Protein AF-A0A958BBA8-F1 (afdb_monomer_lite)

pLDDT: mean 88.73, std 11.18, range [47.62, 97.88]

Foldseek 3Di:
DLLCQLVLHDDPDPPVQPCVPNPDDDPDDDPVVVVVVVVVVVVVVVRVVPGDDQPPTDWDQDPPPGTDTSVRVVVVVVVVVVVVVVVVVVVCDVVVDD

Structure (mmCIF, N/CA/C/O backbone):
data_AF-A0A958BBA8-F1
#
_entry.id   AF-A0A958BBA8-F1
#
loop_
_atom_site.group_PDB
_atom_site.id
_atom_site.type_symbol
_atom_site.label_atom_id
_atom_site.label_alt_id
_atom_site.label_comp_id
_atom_site.label_asym_id
_atom_site.label_entity_id
_atom_site.label_seq_id
_atom_site.pdbx_PDB_ins_code
_atom_site.Cartn_x
_atom_site.Cartn_y
_atom_site.Cartn_z
_atom_site.occupancy
_atom_site.B_iso_or_equiv
_atom_site.auth_seq_id
_atom_site.auth_comp_id
_atom_site.auth_asym_id
_atom_site.auth_atom_id
_atom_site.pdbx_PDB_model_num
ATOM 1 N N . MET A 1 1 ? -2.422 6.158 8.056 1.00 86.81 1 MET A N 1
ATOM 2 C CA . MET A 1 1 ? -3.744 5.762 7.504 1.00 86.81 1 MET A CA 1
ATOM 3 C C . MET A 1 1 ? -4.276 4.475 8.128 1.00 86.81 1 MET A C 1
ATOM 5 O O . MET A 1 1 ? -5.068 4.582 9.047 1.00 86.81 1 MET A O 1
ATOM 9 N N . VAL A 1 2 ? -3.871 3.273 7.676 1.00 92.94 2 VAL A N 1
ATOM 10 C CA . VAL A 1 2 ? -4.420 1.990 8.192 1.00 92.94 2 VAL A CA 1
ATOM 11 C C . VAL A 1 2 ? -4.236 1.863 9.704 1.00 92.94 2 VAL A C 1
ATOM 13 O O . VAL A 1 2 ? -5.178 1.523 10.408 1.00 92.94 2 VAL A O 1
ATOM 16 N N . GLU A 1 3 ? -3.035 2.175 10.193 1.00 93.81 3 GLU A N 1
ATOM 17 C CA . GLU A 1 3 ? -2.712 2.135 11.620 1.00 93.81 3 GLU A CA 1
ATOM 18 C C . GLU A 1 3 ? -3.562 3.107 12.445 1.00 93.81 3 GLU A C 1
ATOM 20 O O . GLU A 1 3 ? -4.131 2.701 13.454 1.00 93.81 3 GLU A O 1
ATOM 25 N N . ASP A 1 4 ? -3.698 4.355 11.994 1.00 93.12 4 ASP A N 1
ATOM 26 C CA . ASP A 1 4 ? -4.489 5.373 12.695 1.00 93.12 4 ASP A CA 1
ATOM 27 C C . ASP A 1 4 ? -5.958 4.948 12.789 1.00 93.12 4 ASP A C 1
ATOM 29 O O . ASP A 1 4 ? -6.514 4.877 13.885 1.00 93.12 4 ASP A O 1
ATOM 33 N N . LEU A 1 5 ? -6.554 4.539 11.661 1.00 94.44 5 LEU A N 1
ATOM 34 C CA . LEU A 1 5 ? -7.942 4.074 11.615 1.00 94.44 5 LEU A CA 1
ATOM 35 C C . LEU A 1 5 ? -8.157 2.858 12.527 1.00 94.44 5 LEU A C 1
ATOM 37 O O . LEU A 1 5 ? -9.123 2.833 13.288 1.00 94.44 5 LEU A O 1
ATOM 41 N N . ALA A 1 6 ? -7.237 1.887 12.511 1.00 95.31 6 ALA A N 1
ATOM 42 C CA . ALA A 1 6 ? -7.300 0.699 13.366 1.00 95.31 6 ALA A CA 1
ATOM 43 C C . ALA A 1 6 ? -7.170 1.016 14.865 1.00 95.31 6 ALA A C 1
ATOM 45 O O . ALA A 1 6 ? -7.686 0.275 15.699 1.00 95.31 6 ALA A O 1
ATOM 46 N N . ARG A 1 7 ? -6.500 2.118 15.220 1.00 94.75 7 ARG A N 1
ATOM 47 C CA . ARG A 1 7 ? -6.363 2.601 16.602 1.00 94.75 7 ARG A CA 1
ATOM 48 C C . ARG A 1 7 ? -7.488 3.555 17.020 1.00 94.75 7 ARG A C 1
ATOM 50 O O . ARG A 1 7 ? -7.477 4.021 18.156 1.00 94.75 7 ARG A O 1
ATOM 57 N N . GLY A 1 8 ? -8.442 3.852 16.134 1.00 93.31 8 GLY A N 1
ATOM 58 C CA . GLY A 1 8 ? -9.494 4.839 16.393 1.00 93.31 8 GLY A CA 1
ATOM 59 C C . GLY A 1 8 ? -8.975 6.279 16.431 1.00 93.31 8 GLY A C 1
ATOM 60 O O . GLY A 1 8 ? -9.586 7.137 17.062 1.00 93.31 8 GLY A O 1
ATOM 61 N N . VAL A 1 9 ? -7.840 6.538 15.781 1.00 92.00 9 VAL A N 1
ATOM 62 C CA . VAL A 1 9 ? -7.243 7.864 15.637 1.00 92.00 9 VAL A CA 1
ATOM 63 C C . VAL A 1 9 ? -7.615 8.407 14.260 1.00 92.00 9 VAL A C 1
ATOM 65 O O . VAL A 1 9 ? -7.424 7.735 13.246 1.00 92.00 9 VAL A O 1
ATOM 68 N N . GLU A 1 10 ? -8.139 9.632 14.217 1.00 86.31 10 GLU A N 1
ATOM 69 C CA . GLU A 1 10 ? -8.335 10.348 12.955 1.00 86.31 10 GLU A CA 1
ATOM 70 C C . GLU A 1 10 ? -6.973 10.532 12.262 1.00 86.31 10 GLU A C 1
ATOM 72 O O . GLU A 1 10 ? -6.081 11.160 12.843 1.00 86.31 10 GLU A O 1
ATOM 77 N N . PRO A 1 11 ? -6.762 9.988 11.047 1.00 80.06 11 PRO A N 1
ATOM 78 C CA . PRO A 1 11 ? -5.459 10.036 10.399 1.00 80.06 11 PRO A CA 1
ATOM 79 C C . PRO A 1 11 ? -5.082 11.486 10.091 1.00 80.06 11 PRO A C 1
ATOM 81 O O . PRO A 1 11 ? -5.747 12.141 9.274 1.00 80.06 11 PRO A O 1
ATOM 84 N N . SER A 1 12 ? -4.009 11.980 10.713 1.00 67.94 12 SER A N 1
ATOM 85 C CA . SER A 1 12 ? -3.507 13.333 10.482 1.00 67.94 12 SER A CA 1
ATOM 86 C C . SER A 1 12 ? -3.080 13.500 9.020 1.00 67.94 12 SER A C 1
ATOM 88 O O . SER A 1 12 ? -2.334 12.692 8.473 1.00 67.94 12 SER A O 1
ATOM 90 N N . GLY A 1 13 ? -3.601 14.550 8.377 1.00 59.72 13 GLY A N 1
ATOM 91 C CA . GLY A 1 13 ? -3.267 14.938 7.007 1.00 59.72 13 GLY A CA 1
ATOM 92 C C . GLY A 1 13 ? -3.917 14.067 5.926 1.00 59.72 13 GLY A C 1
ATOM 93 O O . GLY A 1 13 ? -3.686 12.866 5.806 1.00 59.72 13 GLY A O 1
ATOM 94 N N . GLU A 1 14 ? -4.739 14.671 5.073 1.00 55.00 14 GLU A N 1
ATOM 95 C CA . GLU A 1 14 ? -4.464 14.506 3.646 1.00 55.00 14 GLU A CA 1
ATOM 96 C C . GLU A 1 14 ? -3.160 15.275 3.427 1.00 55.00 14 GLU A C 1
ATOM 98 O O . GLU A 1 14 ? -3.141 16.501 3.473 1.00 55.00 14 GLU A O 1
ATOM 103 N N . GLY A 1 15 ? -2.036 14.566 3.322 1.00 54.66 15 GLY A N 1
ATOM 104 C CA . GLY A 1 15 ? -0.956 15.132 2.531 1.00 54.66 15 GLY A CA 1
ATOM 105 C C . GLY A 1 15 ? -1.548 15.245 1.138 1.00 54.66 15 GLY A C 1
ATOM 106 O O . GLY A 1 15 ? -1.971 14.226 0.592 1.00 54.66 15 GLY A O 1
ATOM 107 N N . ASP A 1 16 ? -1.700 16.466 0.649 1.00 62.47 16 ASP A N 1
ATOM 108 C CA . ASP A 1 16 ? -2.196 16.782 -0.686 1.00 62.47 16 ASP A CA 1
ATOM 109 C C . ASP A 1 16 ? -1.123 16.308 -1.680 1.00 62.47 16 ASP A C 1
ATOM 111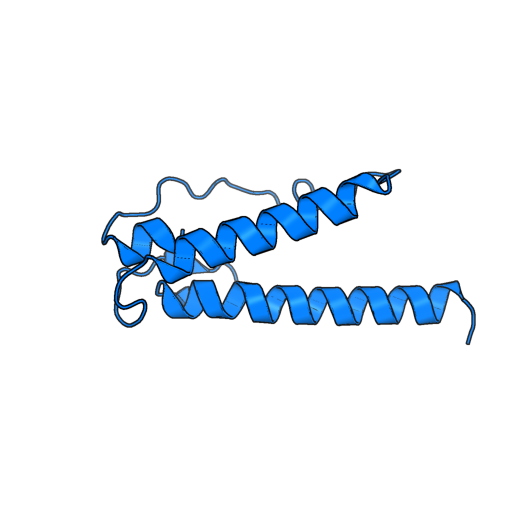 O O . ASP A 1 16 ? -0.328 17.090 -2.185 1.00 62.47 16 ASP A O 1
ATOM 115 N N . ILE A 1 17 ? -0.986 14.985 -1.816 1.00 66.12 17 ILE A N 1
ATOM 116 C CA . ILE A 1 17 ? -0.073 14.358 -2.764 1.00 66.12 17 ILE A CA 1
ATOM 117 C C . ILE A 1 17 ? -0.620 14.757 -4.122 1.00 66.12 17 ILE A C 1
ATOM 119 O O . ILE A 1 17 ? -1.718 14.321 -4.471 1.00 66.12 17 ILE A O 1
ATOM 123 N N . ASP A 1 18 ? 0.118 15.560 -4.882 1.00 76.44 18 ASP A N 1
ATOM 124 C CA . ASP A 1 18 ? -0.228 15.819 -6.270 1.00 76.44 18 ASP A CA 1
ATOM 125 C C . ASP A 1 18 ? 0.087 14.543 -7.060 1.00 76.44 18 ASP A C 1
ATOM 127 O O . ASP A 1 18 ? 1.255 14.249 -7.339 1.00 76.44 18 ASP A O 1
ATOM 131 N N . PRO A 1 19 ? -0.928 13.758 -7.466 1.00 72.75 19 PRO A N 1
ATOM 132 C CA . PRO A 1 19 ? -0.698 12.461 -8.084 1.00 72.75 19 PRO A CA 1
ATOM 133 C C . PRO A 1 19 ? -0.047 12.577 -9.470 1.00 72.75 19 PRO A C 1
ATOM 135 O O . PRO A 1 19 ? 0.316 11.560 -10.056 1.00 72.75 19 PRO A O 1
ATOM 138 N N . LYS A 1 20 ? 0.083 13.788 -10.028 1.00 78.69 20 LYS A N 1
ATOM 139 C CA . LYS A 1 20 ? 0.787 14.031 -11.292 1.00 78.69 20 LYS A CA 1
ATOM 140 C C . LYS A 1 20 ? 2.269 14.334 -11.107 1.00 78.69 20 LYS A C 1
ATOM 142 O O . LYS A 1 20 ? 3.003 14.249 -12.088 1.00 78.69 20 LYS A O 1
ATOM 147 N N . HIS A 1 21 ? 2.698 14.691 -9.901 1.00 81.69 21 HIS A N 1
ATOM 148 C CA . HIS A 1 21 ? 4.065 15.140 -9.644 1.00 81.69 21 HIS A CA 1
ATOM 149 C C . HIS A 1 21 ? 4.750 14.295 -8.567 1.00 81.69 21 HIS A C 1
ATOM 151 O O . HIS A 1 21 ? 5.859 13.816 -8.789 1.00 81.69 21 HIS A O 1
ATOM 157 N N . ASP A 1 22 ? 4.071 14.022 -7.456 1.00 80.19 22 ASP A N 1
ATOM 158 C CA . ASP A 1 22 ? 4.689 13.464 -6.247 1.00 80.19 22 ASP A CA 1
ATOM 159 C C . ASP A 1 22 ? 4.895 11.943 -6.295 1.00 80.19 22 ASP A C 1
ATOM 161 O O . ASP A 1 22 ? 5.615 11.380 -5.474 1.00 80.19 22 ASP A O 1
ATOM 165 N N . VAL A 1 23 ? 4.261 11.262 -7.254 1.00 77.44 23 VAL A N 1
ATOM 166 C CA . VAL A 1 23 ? 4.318 9.794 -7.413 1.00 77.44 23 VAL A CA 1
ATOM 167 C C . VAL A 1 23 ? 4.929 9.361 -8.745 1.00 77.44 23 VAL A C 1
ATOM 169 O O . VAL A 1 23 ? 4.883 8.183 -9.105 1.00 77.44 23 VAL A O 1
ATOM 172 N N . MET A 1 24 ? 5.489 10.307 -9.502 1.00 80.06 24 MET A N 1
ATOM 173 C CA . MET A 1 24 ? 6.152 9.997 -10.762 1.00 80.06 24 MET A CA 1
ATOM 174 C C . MET A 1 24 ? 7.522 9.353 -10.501 1.00 80.06 24 MET A C 1
ATOM 176 O O . MET A 1 24 ? 8.239 9.791 -9.599 1.00 80.06 24 MET A O 1
ATOM 180 N N . PRO A 1 25 ? 7.927 8.331 -11.283 1.00 73.44 25 PRO A N 1
ATOM 181 C CA . PRO A 1 25 ? 9.260 7.755 -11.163 1.00 73.44 25 PRO A CA 1
ATOM 182 C C . PRO A 1 25 ? 10.336 8.818 -11.394 1.00 73.44 25 PRO A C 1
ATOM 184 O O . PRO A 1 25 ? 10.162 9.713 -12.226 1.00 73.44 25 PRO A O 1
ATOM 187 N N . SER A 1 26 ? 11.477 8.692 -10.713 1.00 77.69 26 SER A N 1
ATOM 188 C CA . SER A 1 26 ? 12.636 9.521 -11.047 1.00 77.69 26 SER A CA 1
ATOM 189 C C . SER A 1 26 ? 13.090 9.242 -12.487 1.00 77.69 26 SER A C 1
ATOM 191 O O . SER A 1 26 ? 12.836 8.172 -13.040 1.00 77.69 26 SER A O 1
ATOM 193 N N . ALA A 1 27 ? 13.786 10.198 -13.106 1.00 77.12 27 ALA A N 1
ATOM 194 C CA . ALA A 1 27 ? 14.280 10.035 -14.475 1.00 77.12 27 ALA A CA 1
ATOM 195 C C . ALA A 1 27 ? 15.365 8.945 -14.612 1.00 77.12 27 ALA A C 1
ATOM 197 O O . ALA A 1 27 ? 15.655 8.505 -15.721 1.00 77.12 27 ALA A O 1
ATOM 198 N N . SER A 1 28 ? 15.979 8.523 -13.502 1.00 78.44 28 SER A N 1
ATOM 199 C CA . SER A 1 28 ? 17.050 7.524 -13.480 1.00 78.44 28 SER A CA 1
ATOM 200 C C . SER A 1 28 ? 17.036 6.758 -12.150 1.00 78.44 28 SER A C 1
ATOM 202 O O . SER A 1 28 ? 17.903 6.991 -11.303 1.00 78.44 28 SER A O 1
ATOM 204 N N . PRO A 1 29 ? 16.046 5.879 -11.920 1.00 82.62 29 PRO A N 1
ATOM 205 C CA . PRO A 1 29 ? 15.976 5.094 -10.696 1.00 82.62 29 PRO A CA 1
ATOM 206 C C . PRO A 1 29 ? 17.084 4.034 -10.700 1.00 82.62 29 PRO A C 1
ATOM 208 O O . PRO A 1 29 ? 17.234 3.295 -11.674 1.00 82.62 29 PRO A O 1
ATOM 211 N N . GLY A 1 30 ? 17.872 3.967 -9.626 1.00 88.88 30 GLY A N 1
ATOM 212 C CA . GLY A 1 30 ? 18.890 2.937 -9.451 1.00 88.88 30 GLY A CA 1
ATOM 213 C C . GLY A 1 30 ? 18.328 1.641 -8.859 1.00 88.88 30 GLY A C 1
ATOM 214 O O . GLY A 1 30 ? 17.151 1.536 -8.503 1.00 88.88 30 GLY A O 1
ATOM 215 N N . ILE A 1 31 ? 19.185 0.622 -8.758 1.00 89.81 31 ILE A N 1
ATOM 216 C CA . ILE A 1 31 ? 18.809 -0.712 -8.263 1.00 89.81 31 ILE A CA 1
ATOM 217 C C . ILE A 1 31 ? 18.382 -0.695 -6.787 1.00 89.81 31 ILE A C 1
ATOM 219 O O . IL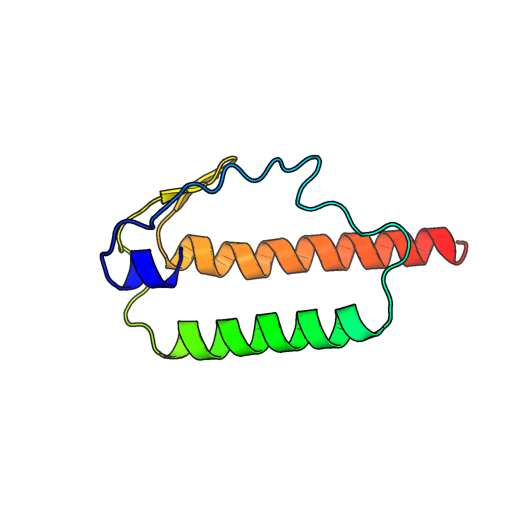E A 1 31 ? 17.591 -1.535 -6.358 1.00 89.81 31 ILE A O 1
ATOM 223 N N . GLU A 1 32 ? 18.845 0.292 -6.018 1.00 92.25 32 GLU A N 1
ATOM 224 C CA . GLU A 1 32 ? 18.489 0.502 -4.615 1.00 92.25 32 GLU A CA 1
ATOM 225 C C . GLU A 1 32 ? 16.980 0.681 -4.397 1.00 92.25 32 GLU A C 1
ATOM 227 O O . GLU A 1 32 ? 16.473 0.345 -3.328 1.00 92.25 32 GLU A O 1
ATOM 232 N N . GLN A 1 33 ? 16.239 1.124 -5.420 1.00 90.44 33 GLN A N 1
ATOM 233 C CA . GLN A 1 33 ? 14.782 1.255 -5.355 1.00 90.44 33 GLN A CA 1
ATOM 234 C C . GLN A 1 33 ? 14.079 -0.089 -5.124 1.00 90.44 33 GLN A C 1
ATOM 236 O O . GLN A 1 33 ? 13.018 -0.124 -4.504 1.00 90.44 33 GLN A O 1
ATOM 241 N N . ILE A 1 34 ? 14.673 -1.203 -5.571 1.00 91.94 34 ILE A N 1
ATOM 242 C CA . ILE A 1 34 ? 14.121 -2.542 -5.326 1.00 91.94 34 ILE A CA 1
ATOM 243 C C . ILE A 1 34 ? 14.172 -2.868 -3.834 1.00 91.94 34 ILE A C 1
ATOM 245 O O . ILE A 1 34 ? 13.164 -3.302 -3.277 1.00 91.94 34 ILE A O 1
ATOM 249 N N . GLN A 1 35 ? 15.316 -2.629 -3.187 1.00 94.44 35 GLN A N 1
ATOM 250 C CA . GLN A 1 35 ? 15.474 -2.903 -1.759 1.00 94.44 35 GLN A CA 1
ATOM 251 C C . GLN A 1 35 ? 14.578 -1.981 -0.926 1.00 94.44 35 GLN A C 1
ATOM 253 O O . GLN A 1 35 ? 13.847 -2.463 -0.070 1.00 94.44 35 GLN A O 1
ATOM 258 N N . LEU A 1 36 ? 14.541 -0.681 -1.243 1.00 93.31 36 LEU A N 1
ATOM 259 C CA . LEU A 1 36 ? 13.653 0.275 -0.568 1.00 93.31 36 LEU A CA 1
ATOM 260 C C . LEU A 1 36 ? 12.178 -0.130 -0.679 1.00 93.31 36 LEU A C 1
ATOM 262 O O . LEU A 1 36 ? 11.427 -0.028 0.291 1.00 93.31 36 LEU A O 1
ATOM 266 N N . PHE A 1 37 ? 11.755 -0.616 -1.849 1.00 93.12 37 PHE A N 1
ATOM 267 C CA . PHE A 1 37 ? 10.403 -1.127 -2.033 1.00 93.12 37 PHE A CA 1
ATOM 268 C C . PHE A 1 37 ? 10.144 -2.367 -1.166 1.00 93.12 37 PHE A C 1
ATOM 270 O O . PHE A 1 37 ? 9.137 -2.407 -0.458 1.00 93.12 37 PHE A O 1
ATOM 277 N N . GLN A 1 38 ? 11.049 -3.349 -1.185 1.00 96.19 38 GLN A N 1
ATOM 278 C CA . GLN A 1 38 ? 10.934 -4.570 -0.380 1.00 96.19 38 GLN A CA 1
ATOM 279 C C . GLN A 1 38 ? 10.845 -4.257 1.116 1.00 96.19 38 GLN A C 1
ATOM 281 O O . GLN A 1 38 ? 9.917 -4.726 1.776 1.00 96.19 38 GLN A O 1
ATOM 286 N N . ASP A 1 39 ? 11.741 -3.407 1.615 1.00 97.44 39 ASP A N 1
ATOM 287 C CA . ASP A 1 39 ? 11.766 -2.974 3.011 1.00 97.44 39 ASP A CA 1
ATOM 288 C C . ASP A 1 39 ? 10.456 -2.270 3.382 1.00 97.44 39 ASP A C 1
ATOM 290 O O . ASP A 1 39 ? 9.855 -2.580 4.406 1.00 97.44 39 ASP A O 1
ATOM 294 N N . SER A 1 40 ? 9.938 -1.394 2.511 1.00 95.00 40 SER A N 1
ATOM 295 C CA . SER A 1 40 ? 8.681 -0.677 2.769 1.00 95.00 40 SER A CA 1
ATOM 296 C C . SER A 1 40 ? 7.467 -1.609 2.905 1.00 95.00 40 SER A C 1
ATOM 298 O O . SER A 1 40 ? 6.574 -1.355 3.723 1.00 95.00 40 SER A O 1
ATOM 300 N N . VAL A 1 41 ? 7.431 -2.693 2.119 1.00 96.56 41 VAL A N 1
ATOM 301 C CA . VAL A 1 41 ? 6.365 -3.701 2.160 1.00 96.56 41 VAL A CA 1
ATOM 302 C C . VAL A 1 41 ? 6.489 -4.545 3.422 1.00 96.56 41 VAL A C 1
ATOM 304 O O . VAL A 1 41 ? 5.492 -4.725 4.120 1.00 96.56 41 VAL A O 1
ATOM 307 N N . GLU A 1 42 ? 7.690 -5.019 3.747 1.00 97.88 42 GLU A N 1
ATOM 308 C CA . GLU A 1 42 ? 7.942 -5.810 4.955 1.00 97.88 42 GLU A CA 1
ATOM 309 C C . GLU A 1 42 ? 7.600 -5.007 6.218 1.00 97.88 42 GLU A C 1
ATOM 311 O O . GLU A 1 42 ? 6.814 -5.453 7.055 1.00 97.88 42 GLU A O 1
ATOM 316 N N . ASP A 1 43 ? 8.071 -3.766 6.299 1.00 97.50 43 ASP A N 1
ATOM 317 C CA . ASP A 1 43 ? 7.752 -2.829 7.372 1.00 97.50 43 ASP A CA 1
ATOM 318 C C . ASP A 1 43 ? 6.240 -2.630 7.543 1.00 97.50 43 ASP A C 1
ATOM 320 O O . ASP A 1 43 ? 5.711 -2.591 8.660 1.00 97.50 43 ASP A O 1
ATOM 324 N N . TYR A 1 44 ? 5.512 -2.492 6.431 1.00 96.50 44 TYR A N 1
ATOM 325 C CA . TYR A 1 44 ? 4.059 -2.382 6.460 1.00 96.50 44 TYR A CA 1
ATOM 326 C C . TYR A 1 44 ? 3.402 -3.659 7.002 1.00 96.50 44 TYR A C 1
ATOM 328 O O . TYR A 1 44 ? 2.521 -3.568 7.863 1.00 96.50 44 TYR A O 1
ATOM 336 N N . LEU A 1 45 ? 3.835 -4.837 6.543 1.00 96.75 45 LEU A N 1
ATOM 337 C CA . LEU A 1 45 ? 3.312 -6.130 6.994 1.00 96.75 45 LEU A CA 1
ATOM 338 C C . LEU A 1 45 ? 3.581 -6.360 8.491 1.00 96.75 45 LEU A C 1
ATOM 340 O O . LEU A 1 45 ? 2.700 -6.806 9.236 1.00 96.75 45 LEU A O 1
ATOM 344 N N . GLN A 1 46 ? 4.761 -5.973 8.971 1.00 97.38 46 GLN A N 1
ATOM 345 C CA . GLN A 1 46 ? 5.108 -6.037 10.388 1.00 97.38 46 GLN A CA 1
ATOM 346 C C . GLN A 1 46 ? 4.270 -5.091 11.248 1.00 97.38 46 GLN A C 1
ATOM 348 O O . GLN A 1 46 ? 3.936 -5.437 12.382 1.00 97.38 46 GLN A O 1
ATOM 353 N N . ARG A 1 47 ? 3.913 -3.904 10.743 1.00 95.62 47 ARG A N 1
ATOM 354 C CA . ARG A 1 47 ? 3.009 -2.984 11.450 1.00 95.62 47 ARG A CA 1
ATOM 355 C C . ARG A 1 47 ? 1.581 -3.516 11.478 1.00 95.62 47 ARG A C 1
ATOM 357 O O . ARG A 1 47 ? 0.998 -3.609 12.554 1.00 95.62 47 ARG A O 1
ATOM 364 N N . VAL A 1 48 ? 1.025 -3.896 10.324 1.00 96.19 48 VAL A N 1
ATOM 365 C CA . VAL A 1 48 ? -0.389 -4.298 10.221 1.00 96.19 48 VAL A CA 1
ATOM 366 C C . VAL A 1 48 ? -0.688 -5.590 10.985 1.00 96.19 48 VAL A C 1
ATOM 368 O O . VAL A 1 48 ? -1.761 -5.711 11.567 1.00 96.19 48 VAL A O 1
ATOM 371 N N . SER A 1 49 ? 0.271 -6.521 11.067 1.00 96.25 49 SER A N 1
ATOM 372 C CA . SER A 1 49 ? 0.115 -7.778 11.820 1.00 96.25 49 SER A CA 1
ATOM 373 C C . SER A 1 49 ? -0.026 -7.587 13.335 1.00 96.25 49 SER A C 1
ATOM 375 O O . SER A 1 49 ? -0.504 -8.486 14.023 1.00 96.25 49 SER A O 1
ATOM 377 N N . LYS A 1 50 ? 0.365 -6.419 13.859 1.00 96.94 50 LYS A N 1
ATOM 378 C CA . LYS A 1 50 ? 0.264 -6.063 15.283 1.00 96.94 50 LYS A CA 1
ATOM 379 C C . LYS A 1 50 ? -1.018 -5.295 15.614 1.00 96.94 50 LYS A C 1
ATOM 381 O O . LYS A 1 50 ? -1.236 -4.954 16.776 1.00 96.94 50 LYS A O 1
ATOM 386 N N . LEU A 1 51 ? -1.839 -4.974 14.613 1.00 95.94 51 LEU A N 1
ATOM 387 C CA . LEU A 1 51 ? -3.084 -4.236 14.802 1.00 95.94 51 LEU A CA 1
ATOM 388 C C . LEU A 1 51 ? -4.224 -5.178 15.207 1.00 95.94 51 LEU A C 1
ATOM 390 O O . LEU A 1 51 ? -4.217 -6.369 14.904 1.00 95.94 51 LEU A O 1
ATOM 394 N N . GLY A 1 52 ? -5.212 -4.618 15.906 1.00 93.69 52 GLY A N 1
ATOM 395 C CA . GLY A 1 52 ? -6.456 -5.309 16.231 1.00 93.69 52 GLY A CA 1
ATOM 396 C C . GLY A 1 52 ? -7.381 -5.472 15.013 1.00 93.69 52 GLY A C 1
ATOM 397 O O . GLY A 1 52 ? -6.934 -5.426 13.865 1.00 93.69 52 GLY A O 1
ATOM 398 N N . PRO A 1 53 ? -8.695 -5.654 15.234 1.00 95.31 53 PRO A N 1
ATOM 399 C CA . PRO A 1 53 ? -9.664 -5.765 14.149 1.00 95.31 53 PRO A CA 1
ATOM 400 C C . PRO A 1 53 ? -9.600 -4.570 13.187 1.00 95.31 53 PRO A C 1
ATOM 402 O O . PRO A 1 53 ? -9.710 -3.423 13.605 1.00 95.31 53 PRO A O 1
ATOM 405 N N . LEU A 1 54 ? -9.456 -4.849 11.889 1.00 97.44 54 LEU A N 1
ATOM 406 C CA . LEU A 1 54 ? -9.398 -3.814 10.847 1.00 97.44 54 LEU A CA 1
ATOM 407 C C . LEU A 1 54 ? -10.771 -3.463 10.254 1.00 97.44 54 LEU A C 1
ATOM 409 O O . LEU A 1 54 ? -10.912 -2.448 9.578 1.00 97.44 54 LEU A O 1
ATOM 413 N N . ARG A 1 55 ? -11.773 -4.328 10.447 1.00 97.50 55 ARG A N 1
ATOM 414 C CA . ARG A 1 55 ? -13.127 -4.138 9.908 1.00 97.50 55 ARG A CA 1
ATOM 415 C C . ARG A 1 55 ? -13.973 -3.304 10.853 1.00 97.50 55 ARG A C 1
ATOM 417 O O . ARG A 1 55 ? -13.970 -3.562 12.054 1.00 97.50 55 ARG A O 1
ATOM 424 N N . GLY A 1 56 ? -14.750 -2.382 10.292 1.00 95.06 56 GLY A N 1
ATOM 425 C CA . GLY A 1 56 ? -15.671 -1.547 11.068 1.00 95.06 56 GLY A CA 1
ATOM 426 C C . GLY A 1 56 ? -14.967 -0.504 11.938 1.00 95.06 56 GLY A C 1
ATOM 427 O O . GLY A 1 56 ? -15.552 -0.016 12.902 1.00 95.06 56 GLY A O 1
ATOM 428 N N . THR A 1 57 ? -13.712 -0.182 11.622 1.00 96.81 57 THR A N 1
ATOM 429 C CA . THR A 1 57 ? -12.970 0.913 12.253 1.00 96.81 57 THR A CA 1
ATOM 430 C C . THR A 1 57 ? -13.494 2.269 11.772 1.00 96.81 57 THR A C 1
ATOM 432 O O . THR A 1 57 ? -14.391 2.340 10.929 1.00 96.81 57 THR A O 1
ATOM 435 N N . LEU A 1 58 ? -12.878 3.362 12.238 1.00 95.25 58 LEU A N 1
ATOM 436 C CA . LEU A 1 58 ? -13.059 4.672 11.609 1.00 95.25 58 LEU A CA 1
ATOM 437 C C 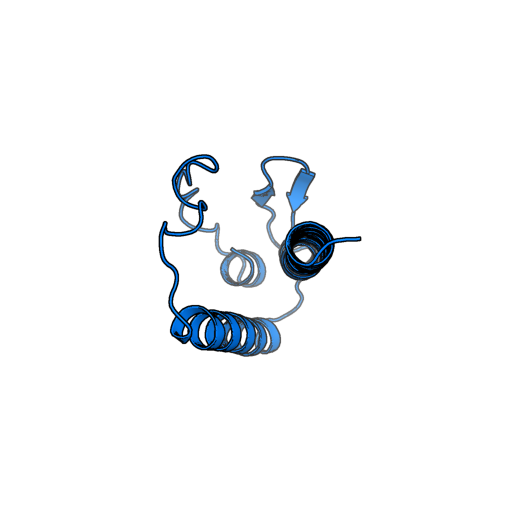. LEU A 1 58 ? -12.770 4.600 10.103 1.00 95.25 58 LEU A C 1
ATOM 439 O O . LEU A 1 58 ? -12.016 3.735 9.637 1.00 95.25 58 LEU A O 1
ATOM 443 N N . THR A 1 59 ? -13.360 5.533 9.360 1.00 94.69 59 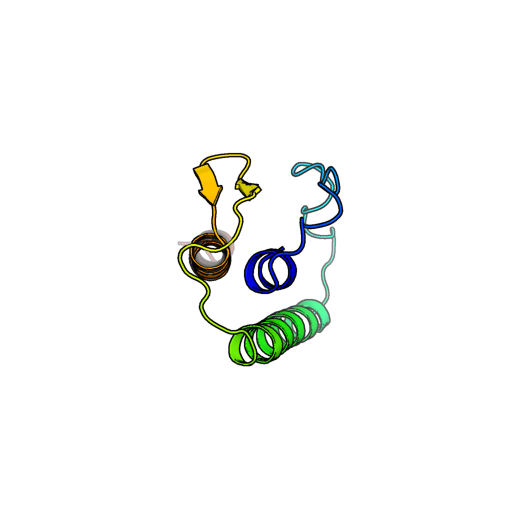THR A N 1
ATOM 444 C CA . THR A 1 59 ? -13.273 5.586 7.901 1.00 94.69 59 THR A CA 1
ATOM 445 C C . THR A 1 59 ? -12.662 6.890 7.416 1.00 94.69 59 THR A C 1
ATOM 447 O O . THR A 1 59 ? -13.032 7.953 7.906 1.00 94.69 59 THR A O 1
ATOM 450 N N . LYS A 1 60 ? -11.834 6.824 6.372 1.00 91.38 60 LYS A N 1
ATOM 451 C CA . LYS A 1 60 ? -11.340 8.001 5.641 1.00 91.38 60 LYS A CA 1
ATOM 452 C C . LYS A 1 60 ? -11.612 7.864 4.146 1.00 91.38 60 LYS A C 1
ATOM 454 O O . LYS A 1 60 ? -11.598 6.755 3.608 1.00 91.38 60 LYS A O 1
ATOM 459 N N . ARG A 1 61 ? -11.885 8.990 3.480 1.00 91.44 61 ARG A N 1
ATOM 460 C CA . ARG A 1 61 ? -12.245 9.038 2.058 1.00 91.44 61 ARG A CA 1
ATOM 461 C C . ARG A 1 61 ? -11.047 8.677 1.177 1.00 91.44 61 ARG A C 1
ATOM 463 O O . ARG A 1 61 ? -10.024 9.348 1.200 1.00 91.44 61 ARG A O 1
ATOM 470 N N . HIS A 1 62 ? -11.196 7.643 0.361 1.00 87.50 62 HIS A N 1
ATOM 471 C CA . HIS A 1 62 ? -10.360 7.385 -0.800 1.00 87.50 62 HIS A CA 1
ATOM 472 C C . HIS A 1 62 ? -10.786 8.314 -1.953 1.00 87.50 62 HIS A C 1
ATOM 474 O O . HIS A 1 62 ? -11.990 8.406 -2.226 1.00 8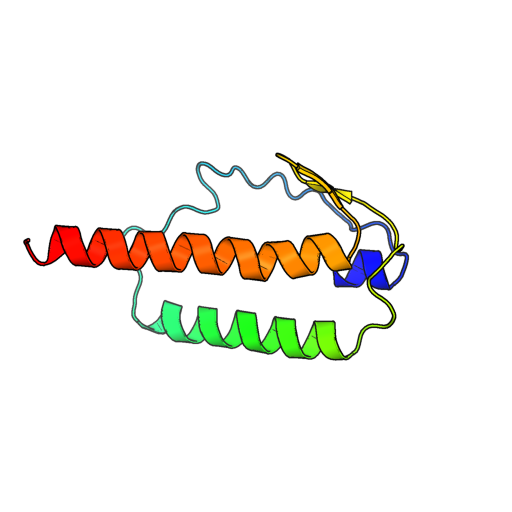7.50 62 HIS A O 1
ATOM 480 N N . PRO A 1 63 ? -9.849 8.938 -2.696 1.00 83.12 63 PRO A N 1
ATOM 481 C CA . PRO A 1 63 ? -10.172 9.909 -3.750 1.00 83.12 63 PRO A CA 1
ATOM 482 C C . PRO A 1 63 ? -11.161 9.399 -4.809 1.00 83.12 63 PRO A C 1
ATOM 484 O O . PRO A 1 63 ? -12.025 10.144 -5.265 1.00 83.12 63 PRO A O 1
ATOM 487 N N . VAL A 1 64 ? -11.047 8.115 -5.166 1.00 84.88 64 VAL A N 1
ATOM 488 C CA . VAL A 1 64 ? -11.858 7.461 -6.214 1.00 84.88 64 VAL A CA 1
ATOM 489 C C . VAL A 1 64 ? -13.023 6.615 -5.677 1.00 84.88 64 VAL A C 1
ATOM 491 O O . VAL A 1 64 ? -14.096 6.617 -6.268 1.00 84.88 64 VAL A O 1
ATOM 494 N N . PHE A 1 65 ? -12.841 5.883 -4.572 1.00 88.50 65 PHE A N 1
ATOM 495 C CA . PHE A 1 65 ? -13.749 4.800 -4.163 1.00 88.50 65 PHE A CA 1
ATOM 496 C C . PHE A 1 65 ? -14.649 5.160 -2.973 1.00 88.50 65 PHE A C 1
ATOM 498 O O . PHE A 1 65 ? -15.478 4.349 -2.567 1.00 88.50 65 PHE A O 1
ATOM 505 N N . GLY A 1 66 ? -14.525 6.374 -2.428 1.00 91.50 66 GLY A N 1
ATOM 506 C CA . GLY A 1 66 ? -15.333 6.820 -1.296 1.00 91.50 66 GLY A CA 1
ATOM 507 C C . GLY A 1 66 ? -14.761 6.378 0.050 1.00 91.50 66 GLY A C 1
ATOM 508 O O . GLY A 1 66 ? -13.551 6.289 0.213 1.00 91.50 66 GLY A O 1
ATOM 509 N N . MET A 1 67 ? -15.616 6.185 1.051 1.00 95.19 67 MET A N 1
ATOM 510 C CA . MET A 1 67 ? -15.185 5.961 2.436 1.00 95.19 67 MET A CA 1
ATOM 511 C C . MET A 1 67 ? -14.647 4.547 2.642 1.00 95.19 67 MET A C 1
ATOM 513 O O . MET A 1 67 ? -15.357 3.586 2.351 1.00 95.19 67 MET A O 1
ATOM 517 N N . PHE A 1 68 ? -13.433 4.438 3.187 1.00 95.88 68 PHE A N 1
ATOM 518 C CA . PHE A 1 68 ? -12.780 3.170 3.514 1.00 95.88 68 PHE A CA 1
ATOM 519 C C . PHE A 1 68 ? -12.415 3.072 4.990 1.00 95.88 68 PHE A C 1
ATOM 521 O O . PHE A 1 68 ? -11.834 4.007 5.547 1.00 95.88 68 PHE A O 1
ATOM 528 N N . ASP A 1 69 ? -12.713 1.919 5.589 1.00 96.62 69 ASP A N 1
ATOM 529 C CA . ASP A 1 69 ? -12.173 1.496 6.882 1.00 96.62 69 ASP A CA 1
ATOM 530 C C . ASP A 1 69 ? -10.720 0.986 6.752 1.00 96.62 69 ASP A C 1
ATOM 532 O O . ASP A 1 69 ? -10.148 0.931 5.655 1.00 96.62 69 ASP A O 1
ATOM 536 N N . ALA A 1 70 ? -10.083 0.630 7.873 1.00 96.75 70 ALA A N 1
ATOM 537 C CA . ALA A 1 70 ? -8.698 0.163 7.878 1.00 96.75 70 ALA A CA 1
ATOM 538 C C . ALA A 1 70 ? -8.510 -1.107 7.028 1.00 96.75 70 ALA A C 1
ATOM 540 O O . ALA A 1 70 ? -7.490 -1.251 6.351 1.00 96.75 70 ALA A O 1
ATOM 541 N N . HIS A 1 71 ? -9.497 -2.008 7.016 1.00 97.81 71 HIS A N 1
ATOM 542 C CA . HIS A 1 71 ? -9.477 -3.224 6.206 1.00 97.81 71 HIS A CA 1
ATOM 543 C C . HIS A 1 71 ? -9.520 -2.905 4.708 1.00 97.81 71 HIS A C 1
ATOM 545 O O . HIS A 1 71 ? -8.725 -3.447 3.943 1.00 97.81 71 HIS A O 1
ATOM 551 N N . GLN A 1 72 ? -10.403 -2.009 4.270 1.00 97.38 72 GLN A N 1
ATOM 552 C CA . GLN A 1 72 ? -10.488 -1.602 2.868 1.00 97.38 72 GLN A CA 1
ATOM 553 C C . GLN A 1 72 ? -9.205 -0.894 2.415 1.00 97.38 72 GLN A C 1
ATOM 555 O O . GLN A 1 72 ? -8.679 -1.224 1.352 1.00 97.38 72 GLN A O 1
ATOM 560 N N . TRP A 1 73 ? -8.632 -0.011 3.240 1.00 95.75 73 TRP A N 1
ATOM 561 C CA . TRP A 1 73 ? -7.324 0.595 2.966 1.00 95.75 73 TRP A CA 1
ATOM 562 C C . TRP A 1 73 ? -6.183 -0.434 2.907 1.00 95.75 73 TRP A C 1
ATOM 564 O O . TRP A 1 73 ? -5.295 -0.313 2.064 1.00 95.75 73 TRP A O 1
ATOM 574 N N . HIS A 1 74 ? -6.211 -1.470 3.748 1.00 96.81 74 HIS A N 1
ATOM 575 C CA . HIS A 1 74 ? -5.257 -2.579 3.679 1.00 96.81 74 HIS A CA 1
ATOM 576 C C . HIS A 1 74 ? -5.392 -3.376 2.371 1.00 96.81 74 HIS A C 1
ATOM 578 O O . HIS A 1 74 ? -4.401 -3.609 1.679 1.00 96.81 74 HIS A O 1
ATOM 584 N N . CYS A 1 75 ? -6.618 -3.732 1.976 1.00 96.69 75 CYS A N 1
ATOM 585 C CA . CYS A 1 75 ? -6.870 -4.416 0.707 1.00 96.69 75 CYS A CA 1
ATOM 586 C C . CYS A 1 75 ? -6.455 -3.570 -0.507 1.00 96.69 75 CYS A C 1
ATOM 588 O O . CYS A 1 75 ? -5.951 -4.120 -1.490 1.00 96.69 75 CYS A O 1
ATOM 590 N N . MET A 1 76 ? -6.623 -2.245 -0.438 1.00 94.81 76 MET A N 1
ATOM 591 C CA . MET A 1 76 ? -6.206 -1.338 -1.506 1.00 94.81 76 MET A CA 1
ATOM 592 C C . MET A 1 76 ? -4.715 -1.389 -1.791 1.00 94.81 76 MET A C 1
ATOM 594 O O . MET A 1 76 ? -4.351 -1.316 -2.960 1.00 94.81 76 MET A O 1
ATOM 598 N N . LEU A 1 77 ? -3.861 -1.553 -0.774 1.00 93.69 77 LEU A N 1
ATOM 599 C CA . LEU A 1 77 ? -2.425 -1.716 -0.999 1.00 93.69 77 LEU A CA 1
ATOM 600 C C . LEU A 1 77 ? -2.157 -2.930 -1.899 1.00 93.69 77 LEU A C 1
ATOM 602 O O . LEU A 1 77 ? -1.493 -2.806 -2.924 1.00 93.69 77 LEU A O 1
ATOM 606 N N . GLY A 1 78 ? -2.729 -4.091 -1.566 1.00 95.50 78 GLY A N 1
ATOM 607 C CA . GLY A 1 78 ? -2.554 -5.310 -2.363 1.00 95.50 78 GLY A CA 1
ATOM 608 C C . GLY A 1 78 ? -3.102 -5.174 -3.788 1.00 95.50 78 GLY A C 1
ATOM 609 O O . GLY A 1 78 ? -2.436 -5.547 -4.755 1.00 95.50 78 GLY A O 1
ATOM 610 N N . PHE A 1 79 ? -4.292 -4.587 -3.934 1.00 95.56 79 PHE A N 1
ATOM 611 C CA . PHE A 1 79 ? -4.885 -4.301 -5.243 1.00 95.56 79 PHE A CA 1
ATOM 612 C C . PHE A 1 79 ? -4.019 -3.347 -6.081 1.00 95.56 79 PHE A C 1
ATOM 614 O O . PHE A 1 79 ? -3.786 -3.595 -7.264 1.00 95.56 79 PHE A O 1
ATOM 621 N N . HIS A 1 80 ? -3.498 -2.287 -5.467 1.00 92.19 80 HIS A N 1
ATOM 622 C CA . HIS A 1 80 ? -2.645 -1.295 -6.112 1.00 92.19 80 HIS A CA 1
ATOM 623 C C . HIS A 1 80 ? -1.327 -1.908 -6.610 1.00 92.19 80 HIS A C 1
ATOM 625 O O . HIS A 1 80 ? -0.957 -1.720 -7.770 1.00 92.19 80 HIS A O 1
ATOM 631 N N . LEU A 1 81 ? -0.664 -2.732 -5.790 1.00 94.94 81 LEU A N 1
ATOM 632 C CA . LEU A 1 81 ? 0.552 -3.445 -6.197 1.00 94.94 81 LEU A CA 1
ATOM 633 C C . LEU A 1 81 ? 0.296 -4.432 -7.346 1.00 94.94 81 LEU A C 1
ATOM 635 O O . LEU A 1 81 ? 1.121 -4.559 -8.251 1.00 94.94 81 LEU A O 1
ATOM 639 N N . MET A 1 82 ? -0.861 -5.100 -7.360 1.00 97.12 82 MET A N 1
ATOM 640 C CA . MET A 1 82 ? -1.253 -5.976 -8.469 1.00 97.12 82 MET A CA 1
ATOM 641 C C . MET A 1 82 ? -1.395 -5.204 -9.791 1.00 97.12 82 MET A C 1
ATOM 643 O O . MET A 1 82 ? -0.940 -5.688 -10.830 1.00 97.12 82 MET A O 1
ATOM 647 N N . ILE A 1 83 ? -1.994 -4.007 -9.765 1.00 95.00 83 ILE A N 1
ATOM 648 C CA . ILE A 1 83 ? -2.081 -3.134 -10.945 1.00 95.00 83 ILE A CA 1
ATOM 649 C C . ILE A 1 83 ? -0.679 -2.774 -11.438 1.00 95.00 83 ILE A C 1
ATOM 651 O O . ILE A 1 83 ? -0.388 -2.959 -12.620 1.00 95.00 83 ILE A O 1
ATOM 655 N N . HIS A 1 84 ? 0.197 -2.311 -10.545 1.00 93.06 84 HIS A N 1
ATOM 656 C CA . HIS A 1 84 ? 1.548 -1.901 -10.924 1.00 93.06 84 HIS A CA 1
ATOM 657 C C . HIS A 1 84 ? 2.388 -3.045 -11.474 1.00 93.06 84 HIS A C 1
ATOM 659 O O . HIS A 1 84 ? 3.092 -2.862 -12.465 1.00 93.06 84 HIS A O 1
ATOM 665 N N . ARG A 1 85 ? 2.258 -4.249 -10.915 1.00 95.38 85 ARG A N 1
ATOM 666 C CA . ARG A 1 85 ? 2.899 -5.438 -11.478 1.00 95.38 85 ARG A CA 1
ATOM 667 C C . ARG A 1 85 ? 2.470 -5.675 -12.926 1.00 95.38 85 ARG A C 1
ATOM 669 O O . ARG A 1 85 ? 3.327 -5.840 -13.787 1.00 95.38 85 ARG A O 1
ATOM 676 N N . ARG A 1 86 ? 1.163 -5.645 -13.211 1.00 96.88 86 ARG A N 1
ATOM 677 C CA . ARG A 1 86 ? 0.646 -5.832 -14.578 1.00 96.88 86 ARG A CA 1
ATOM 678 C C . ARG A 1 86 ? 1.127 -4.739 -15.530 1.00 96.88 86 ARG A C 1
ATOM 680 O O . ARG A 1 86 ? 1.429 -5.022 -16.685 1.00 96.88 86 ARG A O 1
ATOM 687 N N . GLN A 1 87 ? 1.209 -3.496 -15.057 1.00 93.62 87 GLN A N 1
ATOM 688 C CA . GLN A 1 87 ? 1.766 -2.388 -15.835 1.00 93.62 87 GLN A CA 1
ATOM 689 C C . GLN A 1 87 ? 3.252 -2.608 -16.143 1.00 93.62 87 GLN A C 1
ATOM 691 O O . GLN A 1 87 ? 3.660 -2.425 -17.287 1.00 93.62 87 GLN A O 1
ATOM 696 N N . ALA A 1 88 ? 4.047 -3.044 -15.164 1.00 91.50 88 ALA A N 1
ATOM 697 C CA . ALA A 1 88 ? 5.464 -3.346 -15.355 1.00 91.50 88 ALA A CA 1
ATOM 698 C C . ALA A 1 88 ? 5.668 -4.505 -16.342 1.00 91.50 88 ALA A C 1
ATOM 700 O O . ALA A 1 88 ? 6.443 -4.375 -17.286 1.00 91.50 88 ALA A O 1
ATOM 701 N N . GLU A 1 89 ? 4.920 -5.600 -16.183 1.00 95.62 89 GLU A N 1
ATOM 702 C CA . GLU A 1 89 ? 4.916 -6.733 -17.118 1.00 95.62 89 GLU A CA 1
ATOM 703 C C . GLU A 1 89 ? 4.556 -6.277 -18.543 1.00 95.62 89 GLU A C 1
ATOM 705 O O . GLU A 1 89 ? 5.230 -6.647 -19.506 1.00 95.62 89 GLU A O 1
ATOM 710 N N . TYR A 1 90 ? 3.545 -5.412 -18.686 1.00 94.88 90 TYR A N 1
ATOM 711 C CA . TYR A 1 90 ? 3.177 -4.832 -19.975 1.00 94.88 90 TYR A CA 1
ATOM 712 C C . TYR A 1 90 ? 4.312 -3.990 -20.575 1.00 94.88 90 TYR A C 1
ATOM 714 O O . TYR A 1 90 ? 4.656 -4.184 -21.741 1.00 94.88 90 TYR A O 1
ATOM 722 N N . VAL A 1 91 ? 4.934 -3.096 -19.801 1.00 91.38 91 VAL A N 1
ATOM 723 C CA . VAL A 1 91 ? 6.059 -2.269 -20.269 1.00 91.38 91 VAL A CA 1
ATOM 724 C C . VAL A 1 91 ? 7.230 -3.138 -20.717 1.00 91.38 91 VAL A C 1
ATOM 726 O O . VAL A 1 91 ? 7.741 -2.925 -21.813 1.00 91.38 91 VAL A O 1
ATOM 729 N N . VAL A 1 92 ? 7.609 -4.153 -19.934 1.00 92.25 92 VAL A N 1
ATOM 730 C CA . VAL A 1 92 ? 8.666 -5.107 -20.306 1.00 92.25 92 VAL A CA 1
ATOM 731 C C . VAL A 1 92 ? 8.312 -5.820 -21.610 1.00 92.25 92 VAL A C 1
ATOM 733 O O . VAL A 1 92 ? 9.140 -5.874 -22.518 1.00 92.25 92 VAL A O 1
ATOM 736 N N . SER A 1 93 ? 7.067 -6.288 -21.760 1.00 94.38 93 SER A N 1
ATOM 737 C CA . SER A 1 93 ? 6.621 -6.946 -22.996 1.00 94.38 93 SER A CA 1
ATOM 738 C C . SER A 1 93 ? 6.707 -6.038 -24.230 1.00 94.38 93 SER A C 1
ATOM 740 O O . SER A 1 93 ? 6.960 -6.517 -25.331 1.00 94.38 93 SER A O 1
ATOM 742 N N . LYS A 1 94 ? 6.521 -4.721 -24.063 1.00 93.31 94 LYS A N 1
ATOM 743 C CA . LYS A 1 94 ? 6.623 -3.741 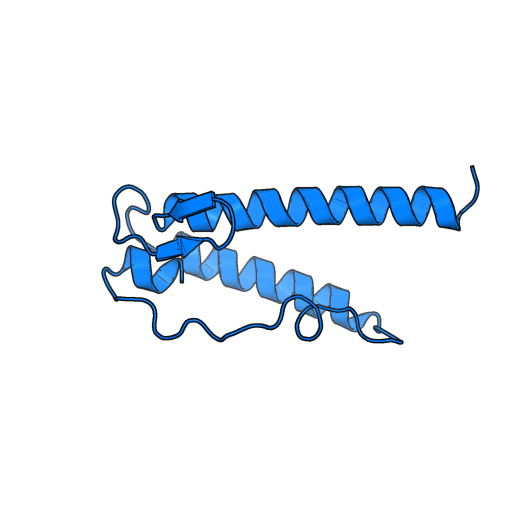-25.154 1.00 93.31 94 LYS A CA 1
ATOM 744 C C . LYS A 1 94 ? 8.051 -3.276 -25.415 1.00 93.31 94 LYS A C 1
ATOM 746 O O . LYS A 1 94 ? 8.391 -3.035 -26.567 1.00 93.31 94 LYS A O 1
ATOM 751 N N . ALA A 1 95 ? 8.882 -3.172 -24.383 1.00 84.19 95 ALA A N 1
ATOM 752 C CA . ALA A 1 95 ? 10.274 -2.747 -24.499 1.00 84.19 95 ALA A CA 1
ATOM 753 C C . ALA A 1 95 ? 11.180 -3.839 -25.087 1.00 84.19 95 ALA A C 1
ATOM 755 O O . ALA A 1 95 ? 12.111 -3.529 -25.824 1.00 84.19 95 ALA A O 1
ATOM 756 N N . CYS A 1 96 ? 10.904 -5.112 -24.791 1.00 73.00 96 CYS A N 1
ATOM 757 C CA . CYS A 1 96 ? 11.694 -6.241 -25.286 1.00 73.00 96 CYS A CA 1
ATOM 758 C C . CYS A 1 96 ? 11.254 -6.764 -26.665 1.00 73.00 96 CYS A C 1
ATOM 760 O O . CYS A 1 96 ? 11.873 -7.700 -27.159 1.00 73.00 96 CYS A O 1
ATOM 762 N N . GLY A 1 97 ? 10.243 -6.153 -27.293 1.00 55.09 97 GLY A N 1
ATOM 763 C CA . GLY A 1 97 ? 9.751 -6.537 -28.616 1.00 55.09 97 GLY A CA 1
ATOM 764 C C . GLY A 1 97 ? 8.944 -7.837 -28.601 1.00 55.09 97 GLY A C 1
ATOM 765 O O . GLY A 1 97 ? 9.496 -8.932 -28.523 1.00 55.09 97 GLY A O 1
ATOM 766 N N . GLY A 1 98 ? 7.624 -7.699 -28.721 1.00 47.62 98 GLY A N 1
ATOM 767 C CA . GLY A 1 98 ? 6.797 -8.685 -29.418 1.00 47.62 98 GLY A CA 1
ATOM 768 C C . GLY A 1 98 ? 6.679 -8.292 -30.881 1.00 47.62 98 GLY A C 1
ATOM 769 O O . GLY A 1 98 ? 6.613 -7.064 -31.130 1.00 47.62 98 GLY A O 1
#

Sequence (98 aa):
MVEDLARGVEPSGEGDIDPKHDVMPSASPGIEQIQLFQDSVEDYLQRVSKLGPLRGTLTKRHPVFGMFDAHQWHCMLGFHLMIHRRQAEYVVSKACGG

Secondary structure (DSSP, 8-state):
-HHHHHTTPPPP------TTTTTSPPSS--THHHHHHHHHHHHHHHHHTT----TT---EEETTTEEE-HHHHHHHHHHHHHHHHHHHHHHHHHHS--

Radius of gyration: 16.11 Å; chains: 1; bounding box: 35×26×46 Å